Protein AF-A0A661ELQ7-F1 (afdb_monomer)

Radius of gyration: 36.83 Å; Cα contacts (8 Å, |Δi|>4): 40; chains: 1; bounding box: 66×46×106 Å

Solvent-accessible surface area (backbone atoms only — not comparable to full-atom values): 8332 Å² total; per-residue (Å²): 115,74,64,62,57,52,50,55,51,53,54,52,52,32,57,76,68,72,46,85,82,85,69,78,87,80,86,67,89,61,70,80,58,43,47,63,55,46,52,52,35,35,75,70,68,58,39,53,70,77,61,41,60,77,69,40,79,79,67,92,81,42,62,75,60,41,20,70,76,66,72,46,82,72,81,74,68,79,84,80,43,69,68,57,54,53,50,52,52,50,54,53,50,52,54,54,52,51,52,52,49,53,52,52,56,48,53,52,49,51,54,53,50,51,50,53,50,50,55,51,53,52,53,49,52,54,52,51,54,53,51,54,58,59,68,74,72,116

Secondary structure (DSSP, 8-state):
-HHHHHHHHHHHHHHHTT----------S-STTHHHHHHHHHHTTSS-HHHHHHHSPPPTT-HHHHHHHHS------TTT-HHHHHHHHHHHHHHHHHHHHHHHHHHHHHHHHHHHHHHHHHHHHHHHHHHHHHHTT-

Sequence (138 aa):
MAFKSAYDRLCNLSLLHSKPIAWKVSIGYDKDQIKPVVEQAVIAGRLTRKQAVKSIPAPKDAGPIAGLLTGKVVNINSKSNKKIKTHLLGIKKQLSDIDKKQRSEELARQEEEIKKQNEFDEKKREAEILLMRKDLSK

Mean predicted aligned error: 17.52 Å

Structure (mmCIF, N/CA/C/O backbone):
data_AF-A0A661ELQ7-F1
#
_entry.id   AF-A0A661ELQ7-F1
#
loop_
_atom_site.group_PDB
_atom_site.id
_atom_site.type_symbol
_atom_site.label_atom_id
_atom_site.label_alt_id
_atom_site.label_comp_id
_atom_site.label_asym_id
_atom_site.label_entity_id
_atom_site.label_seq_id
_atom_site.pdbx_PDB_ins_code
_atom_site.Cartn_x
_atom_site.Cartn_y
_atom_site.Cartn_z
_atom_site.occupancy
_atom_site.B_iso_or_equiv
_atom_site.auth_seq_id
_atom_site.auth_comp_id
_atom_site.auth_asym_id
_atom_site.auth_atom_id
_atom_site.pdbx_PDB_model_num
ATOM 1 N N . MET A 1 1 ? 28.174 -0.912 -34.744 1.00 58.19 1 MET A N 1
ATOM 2 C CA . MET A 1 1 ? 28.156 -0.481 -33.325 1.00 58.19 1 MET A CA 1
ATOM 3 C C . MET A 1 1 ? 28.820 -1.542 -32.455 1.00 58.19 1 MET A C 1
ATOM 5 O O . MET A 1 1 ? 28.181 -2.540 -32.154 1.00 58.19 1 MET A O 1
ATOM 9 N N . ALA A 1 2 ? 30.082 -1.342 -32.063 1.00 81.94 2 ALA A N 1
ATOM 10 C CA . ALA A 1 2 ? 30.867 -2.347 -31.331 1.00 81.94 2 ALA A CA 1
ATOM 11 C C . ALA A 1 2 ? 30.318 -2.675 -29.925 1.00 81.94 2 ALA A C 1
ATOM 13 O O . ALA A 1 2 ? 30.421 -3.809 -29.464 1.00 81.94 2 ALA A O 1
ATOM 14 N N . PHE A 1 3 ? 29.691 -1.699 -29.261 1.00 81.50 3 PHE A N 1
ATOM 15 C CA . PHE A 1 3 ? 29.200 -1.862 -27.890 1.00 81.50 3 PHE A CA 1
ATOM 16 C C . PHE A 1 3 ? 27.978 -2.788 -27.793 1.00 81.50 3 PHE A C 1
ATOM 18 O O . PHE A 1 3 ? 27.971 -3.719 -26.992 1.00 81.50 3 PHE A O 1
ATOM 25 N N . LYS A 1 4 ? 26.970 -2.585 -28.656 1.00 84.38 4 LYS A N 1
ATOM 26 C CA . LYS A 1 4 ? 25.760 -3.423 -28.685 1.00 84.38 4 LYS A CA 1
ATOM 27 C C . LYS A 1 4 ? 26.103 -4.890 -28.966 1.00 84.38 4 LYS A C 1
ATOM 29 O O . LYS A 1 4 ? 25.668 -5.769 -28.236 1.00 84.38 4 LYS A O 1
ATOM 34 N N . SER A 1 5 ? 26.955 -5.143 -29.961 1.00 85.56 5 SER A N 1
ATOM 35 C CA . SER A 1 5 ? 27.379 -6.506 -30.301 1.00 85.56 5 SER A CA 1
ATOM 36 C C . SER A 1 5 ? 28.171 -7.188 -29.183 1.00 85.56 5 SER A C 1
ATOM 38 O O . SER A 1 5 ? 28.028 -8.391 -28.976 1.00 85.56 5 SER A O 1
ATOM 40 N N . ALA A 1 6 ? 29.004 -6.439 -28.451 1.00 86.75 6 ALA A N 1
ATOM 41 C CA . ALA A 1 6 ? 29.733 -6.975 -27.304 1.00 86.75 6 ALA A CA 1
ATOM 42 C C . ALA A 1 6 ? 28.780 -7.345 -26.157 1.00 86.75 6 ALA A C 1
ATOM 44 O O . ALA A 1 6 ? 28.920 -8.412 -25.561 1.00 86.75 6 ALA A O 1
ATOM 45 N N . TYR A 1 7 ? 27.782 -6.499 -25.892 1.00 86.06 7 TYR A N 1
ATOM 46 C CA . TYR A 1 7 ? 26.749 -6.760 -24.893 1.00 86.06 7 TYR A CA 1
ATOM 47 C C . TYR A 1 7 ? 25.926 -8.009 -25.229 1.00 86.06 7 TYR A C 1
ATOM 49 O O . TYR A 1 7 ? 25.802 -8.904 -24.394 1.00 86.06 7 TYR A O 1
ATOM 57 N N . ASP A 1 8 ? 25.454 -8.119 -26.472 1.00 87.19 8 ASP A N 1
ATOM 58 C CA . ASP A 1 8 ? 24.671 -9.271 -26.927 1.00 87.19 8 ASP A CA 1
ATOM 59 C C . ASP A 1 8 ? 25.474 -10.578 -26.784 1.00 87.19 8 ASP A C 1
ATOM 61 O O . ASP A 1 8 ? 24.958 -11.588 -26.299 1.00 87.19 8 ASP A O 1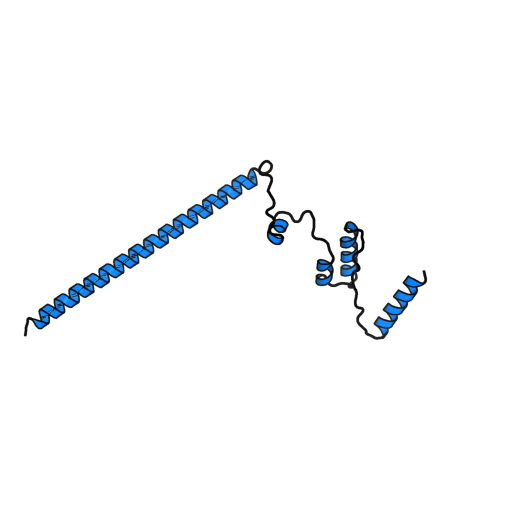
ATOM 65 N N . ARG A 1 9 ? 26.778 -10.552 -27.104 1.00 87.00 9 ARG A N 1
ATOM 66 C CA . ARG A 1 9 ? 27.681 -11.694 -26.888 1.00 87.00 9 ARG A CA 1
ATOM 67 C C . ARG A 1 9 ? 27.770 -12.085 -25.406 1.00 87.00 9 ARG A C 1
ATOM 69 O O . ARG A 1 9 ? 27.708 -13.273 -25.100 1.00 87.00 9 ARG A O 1
ATOM 76 N N . LEU A 1 10 ? 27.898 -11.126 -24.489 1.00 86.00 10 LEU A N 1
ATOM 77 C CA . LEU A 1 10 ? 27.981 -11.399 -23.046 1.00 86.00 10 LEU A CA 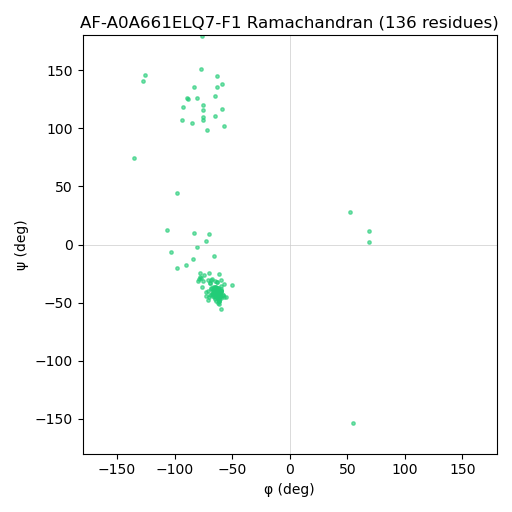1
ATOM 78 C C . LEU A 1 10 ? 26.677 -11.975 -22.475 1.00 86.00 10 LEU A C 1
ATOM 80 O O . LEU A 1 10 ? 26.716 -12.888 -21.644 1.00 86.00 10 LEU A O 1
ATOM 84 N N . CYS A 1 11 ? 25.526 -11.479 -22.934 1.00 82.75 11 CYS A N 1
ATOM 85 C CA . CYS A 1 11 ? 24.225 -12.036 -22.572 1.00 82.75 11 CYS A CA 1
ATOM 86 C C . CYS A 1 11 ? 24.098 -13.490 -23.040 1.00 82.75 11 CYS A C 1
ATOM 88 O O . CYS A 1 11 ? 23.730 -14.354 -22.246 1.00 82.75 11 CYS A O 1
ATOM 90 N N . ASN A 1 12 ? 24.485 -13.775 -24.285 1.00 85.31 12 ASN A N 1
ATOM 91 C CA . ASN A 1 12 ? 24.449 -15.130 -24.837 1.00 85.31 12 ASN A CA 1
ATOM 92 C C . ASN A 1 12 ? 25.381 -16.091 -24.085 1.00 85.31 12 ASN A C 1
ATOM 94 O O . ASN A 1 12 ? 24.979 -17.208 -23.768 1.00 85.31 12 ASN A O 1
ATOM 98 N N . LEU A 1 13 ? 26.593 -15.655 -23.726 1.00 87.19 13 LEU A N 1
ATOM 99 C CA . LEU A 1 13 ? 27.507 -16.461 -22.908 1.00 87.19 13 LEU A CA 1
ATOM 100 C C . LEU A 1 13 ? 26.924 -16.760 -21.521 1.00 87.19 13 LEU A C 1
ATOM 102 O O . LEU A 1 13 ? 27.052 -17.873 -21.019 1.00 87.19 13 LEU A O 1
ATOM 106 N N . SER A 1 14 ? 26.244 -15.793 -20.906 1.00 83.50 14 SER A N 1
ATOM 107 C CA . SER A 1 14 ? 25.620 -15.983 -19.591 1.00 83.50 14 SER A CA 1
ATOM 108 C C . SER A 1 14 ? 24.476 -17.003 -19.633 1.00 83.50 14 SER A C 1
ATOM 110 O O . SER A 1 14 ? 24.369 -17.823 -18.721 1.00 83.50 14 SER A O 1
ATOM 112 N N . LEU A 1 15 ? 23.685 -17.007 -20.716 1.00 82.06 15 LEU A N 1
ATOM 113 C CA . LEU A 1 15 ? 22.659 -18.026 -20.969 1.00 82.06 15 LEU A CA 1
ATOM 114 C C . LEU A 1 15 ? 23.272 -19.422 -21.126 1.00 82.06 15 LEU A C 1
ATOM 116 O O . LEU A 1 15 ? 22.801 -20.360 -20.488 1.00 82.06 15 LEU A O 1
ATOM 120 N N . LEU A 1 16 ? 24.351 -19.553 -21.907 1.00 84.88 16 LEU A N 1
ATOM 121 C CA . LEU A 1 16 ? 25.059 -20.829 -22.092 1.00 84.88 16 LEU A CA 1
ATOM 122 C C . LEU A 1 16 ? 25.599 -21.391 -20.771 1.00 84.88 16 LEU A C 1
ATOM 124 O O . LEU A 1 16 ? 25.535 -22.591 -20.529 1.00 84.88 16 LEU A O 1
ATOM 128 N N . HIS A 1 17 ? 26.088 -20.523 -19.886 1.00 86.62 17 HIS A N 1
ATOM 129 C CA . HIS A 1 17 ? 26.588 -20.914 -18.568 1.00 86.62 17 HIS A CA 1
ATOM 130 C C . HIS A 1 17 ? 25.493 -21.066 -17.497 1.00 86.62 17 HIS A C 1
ATOM 132 O O . HIS A 1 17 ? 25.826 -21.193 -16.320 1.00 86.62 17 HIS A O 1
ATOM 138 N N . SER A 1 18 ? 24.205 -21.039 -17.871 1.00 81.88 18 SER A N 1
ATOM 139 C CA . SER A 1 18 ? 23.058 -21.116 -16.947 1.00 81.88 18 SER A CA 1
ATOM 140 C C . SER A 1 18 ? 23.113 -20.093 -15.802 1.00 81.88 18 SER A C 1
ATOM 142 O O . SER A 1 18 ? 22.578 -20.320 -14.716 1.00 81.88 18 SER A O 1
ATOM 144 N N . LYS A 1 19 ? 23.767 -18.945 -16.023 1.00 80.75 19 LYS A N 1
ATOM 145 C CA . LYS A 1 19 ? 23.844 -17.865 -15.037 1.00 80.75 19 LYS A CA 1
ATOM 146 C C . LYS A 1 19 ? 22.656 -16.922 -15.235 1.00 80.75 19 LYS A C 1
ATOM 148 O O . LYS A 1 19 ? 22.474 -16.407 -16.341 1.00 80.75 19 LYS A O 1
ATOM 153 N N . PRO A 1 20 ? 21.857 -16.647 -14.190 1.00 74.94 20 PRO A N 1
ATOM 154 C CA . PRO A 1 20 ? 20.734 -15.729 -14.311 1.00 74.94 20 PRO A CA 1
ATOM 155 C C . PRO A 1 20 ? 21.238 -14.310 -14.603 1.00 74.94 20 PRO A C 1
ATOM 157 O O . PRO A 1 20 ? 22.089 -13.775 -13.890 1.00 74.94 20 PRO A O 1
ATOM 160 N N . ILE A 1 21 ? 20.702 -13.691 -15.656 1.00 81.56 21 ILE A N 1
ATOM 161 C CA . ILE A 1 21 ? 21.044 -12.316 -16.030 1.00 81.56 21 ILE A CA 1
ATOM 162 C C . ILE A 1 21 ? 20.339 -11.359 -15.063 1.00 81.56 21 ILE A C 1
ATOM 164 O O . ILE A 1 21 ? 19.111 -11.284 -15.024 1.00 81.56 21 ILE A O 1
ATOM 168 N N . ALA A 1 22 ? 21.123 -10.615 -14.283 1.00 82.12 22 ALA A N 1
ATOM 169 C CA . ALA A 1 22 ? 20.608 -9.608 -13.364 1.00 82.12 22 ALA A CA 1
ATOM 170 C C . ALA A 1 22 ? 20.384 -8.275 -14.092 1.00 82.12 22 ALA A C 1
ATOM 172 O O . ALA A 1 22 ? 21.325 -7.531 -14.372 1.00 82.12 22 ALA A O 1
ATOM 173 N N . TRP A 1 23 ? 19.125 -7.954 -14.372 1.00 84.88 23 TRP A N 1
ATOM 174 C CA . TRP A 1 23 ? 18.744 -6.687 -14.989 1.00 84.88 23 TRP A CA 1
ATOM 175 C C . TRP A 1 23 ? 18.634 -5.573 -13.944 1.00 84.88 23 TRP A C 1
ATOM 177 O O . TRP A 1 23 ? 18.050 -5.753 -12.873 1.00 84.88 23 TRP A O 1
ATOM 187 N N . LYS A 1 24 ? 19.181 -4.398 -14.264 1.00 84.56 24 LYS A N 1
ATOM 188 C CA . LYS A 1 24 ? 19.073 -3.180 -13.452 1.00 84.56 24 LYS A CA 1
ATOM 189 C C . LYS A 1 24 ? 18.561 -2.036 -14.317 1.00 84.56 24 LYS A C 1
ATOM 191 O O . LYS A 1 24 ? 18.959 -1.908 -15.471 1.00 84.56 24 LYS A O 1
ATOM 196 N N . VAL A 1 25 ? 17.695 -1.206 -13.744 1.00 85.50 25 VAL A N 1
ATOM 197 C CA . VAL A 1 25 ? 17.192 0.009 -14.395 1.00 85.50 25 VAL A CA 1
ATOM 198 C C . VAL A 1 25 ? 18.137 1.161 -14.086 1.00 85.50 25 VAL A C 1
ATOM 200 O O . VAL A 1 25 ? 18.381 1.458 -12.918 1.00 85.50 25 VAL A O 1
ATOM 203 N N . SER A 1 26 ? 18.635 1.833 -15.120 1.00 83.62 26 SER A N 1
ATOM 204 C CA . SER A 1 26 ? 19.278 3.141 -14.994 1.00 83.62 26 SER A CA 1
ATOM 205 C C . SER A 1 26 ? 18.232 4.230 -15.209 1.00 83.62 26 SER A C 1
ATOM 207 O O . SER A 1 26 ? 17.635 4.313 -16.283 1.00 83.62 26 SER A O 1
ATOM 209 N N . ILE A 1 27 ? 18.003 5.058 -14.194 1.00 80.94 27 ILE A N 1
ATOM 210 C CA . ILE A 1 27 ? 17.082 6.193 -14.290 1.00 80.94 27 ILE A CA 1
ATOM 211 C C . ILE A 1 27 ? 17.779 7.288 -15.103 1.00 80.94 27 ILE A C 1
ATOM 213 O O . ILE A 1 27 ? 18.772 7.859 -14.657 1.00 80.94 27 ILE A O 1
ATOM 217 N N . GLY A 1 28 ? 17.293 7.517 -16.323 1.00 80.12 28 GLY A N 1
ATOM 218 C CA . GLY A 1 28 ? 17.750 8.603 -17.187 1.00 80.12 28 GLY A CA 1
ATOM 219 C C . GLY A 1 28 ? 17.195 9.965 -16.759 1.00 80.12 28 GLY A C 1
ATOM 220 O O . GLY A 1 28 ? 16.436 10.075 -15.798 1.00 80.12 28 GLY A O 1
ATOM 221 N N . TYR A 1 29 ? 17.575 11.011 -17.494 1.00 78.69 29 TYR A N 1
ATOM 222 C CA . TYR A 1 29 ? 17.126 12.382 -17.226 1.00 78.69 29 TYR A CA 1
ATOM 223 C C . TYR A 1 29 ? 15.645 12.606 -17.573 1.00 78.69 29 TYR A C 1
ATOM 225 O O . TYR A 1 29 ? 14.923 13.276 -16.833 1.00 78.69 29 TYR A O 1
ATOM 233 N N . ASP A 1 30 ? 15.187 12.026 -18.683 1.00 84.81 30 ASP A N 1
ATOM 234 C CA . ASP A 1 30 ? 13.813 12.168 -19.160 1.00 84.81 30 ASP A CA 1
ATOM 235 C C . ASP A 1 30 ? 12.856 11.316 -18.320 1.00 84.81 30 ASP A C 1
ATOM 237 O O . ASP A 1 30 ? 12.838 10.091 -18.435 1.00 84.81 30 ASP A O 1
ATOM 241 N N . LYS A 1 31 ? 12.061 11.977 -17.471 1.00 80.00 31 LYS A N 1
ATOM 242 C CA . LYS A 1 31 ? 11.123 11.327 -16.546 1.00 80.00 31 LYS A CA 1
ATOM 243 C C . LYS A 1 31 ? 9.881 10.771 -17.230 1.00 80.00 31 LYS A C 1
ATOM 245 O O . LYS A 1 31 ? 9.302 9.812 -16.717 1.00 80.00 31 LYS A O 1
ATOM 250 N N . ASP A 1 32 ? 9.489 11.343 -18.362 1.00 82.19 32 ASP A N 1
ATOM 251 C CA . ASP A 1 32 ? 8.267 10.960 -19.064 1.00 82.19 32 ASP A CA 1
ATOM 252 C C . ASP A 1 32 ? 8.479 9.641 -19.822 1.00 82.19 32 ASP A C 1
ATOM 254 O O . ASP A 1 32 ? 7.568 8.817 -19.918 1.00 82.19 32 ASP A O 1
ATOM 258 N N . GLN A 1 33 ? 9.718 9.369 -20.243 1.00 84.81 33 GLN A N 1
ATOM 259 C CA . GLN A 1 33 ? 10.103 8.123 -20.914 1.0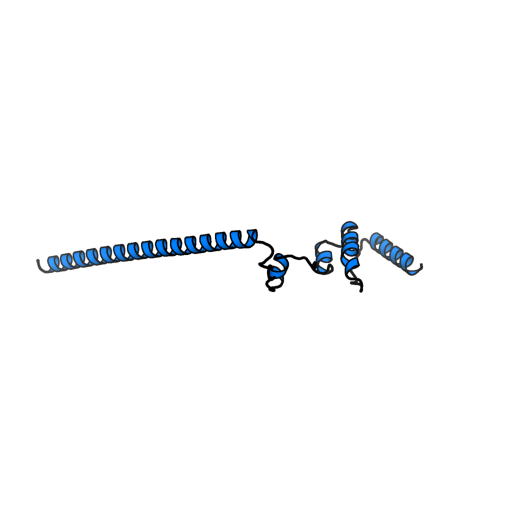0 84.81 33 GLN A CA 1
ATOM 260 C C . GLN A 1 33 ? 10.430 6.963 -19.964 1.00 84.81 33 GLN A C 1
ATOM 262 O O . GLN A 1 33 ? 10.490 5.812 -20.398 1.00 84.81 33 GLN A O 1
ATOM 267 N N . ILE A 1 34 ? 10.593 7.207 -18.657 1.00 87.31 34 ILE A N 1
ATOM 268 C CA . ILE A 1 34 ? 10.922 6.134 -17.698 1.00 87.31 34 ILE A CA 1
ATOM 269 C C . ILE A 1 34 ? 9.814 5.082 -17.665 1.00 87.31 34 ILE A C 1
ATOM 271 O O . ILE A 1 34 ? 10.086 3.886 -17.749 1.00 87.31 34 ILE A O 1
ATOM 275 N N . LYS A 1 35 ? 8.559 5.521 -17.539 1.00 87.12 35 LYS A N 1
ATOM 276 C CA . LYS A 1 35 ? 7.409 4.622 -17.411 1.00 87.12 35 LYS A CA 1
ATOM 277 C C . LYS A 1 35 ? 7.254 3.676 -18.615 1.00 87.12 35 LYS A C 1
ATOM 279 O O . LYS A 1 35 ? 7.266 2.468 -18.373 1.00 87.12 35 LYS A O 1
ATOM 284 N N . PRO A 1 36 ? 7.166 4.153 -19.874 1.00 88.94 36 PRO A N 1
ATOM 285 C CA . PRO A 1 36 ? 6.987 3.258 -21.018 1.00 88.94 36 PRO A CA 1
ATOM 286 C C . PRO A 1 36 ? 8.162 2.285 -21.198 1.00 88.94 36 PRO A C 1
ATOM 288 O O . PRO A 1 36 ? 7.947 1.112 -21.497 1.00 88.94 36 PRO A O 1
ATOM 291 N N . VAL A 1 37 ? 9.401 2.724 -20.952 1.00 89.69 37 VAL A N 1
ATOM 292 C CA . VAL A 1 37 ? 10.592 1.866 -21.087 1.00 89.69 37 VAL A CA 1
ATOM 293 C C . VAL A 1 37 ? 10.631 0.776 -20.012 1.00 89.69 37 VAL A C 1
ATOM 295 O O . VAL A 1 37 ? 10.915 -0.388 -20.305 1.00 89.69 37 VAL A O 1
ATOM 298 N N . VAL A 1 38 ? 10.323 1.125 -18.761 1.00 89.38 38 VAL A N 1
ATOM 299 C CA . VAL A 1 38 ? 10.282 0.155 -17.658 1.00 89.38 38 VAL A CA 1
ATOM 300 C C . VAL A 1 38 ? 9.141 -0.848 -17.856 1.00 89.38 38 VAL A C 1
ATOM 302 O O . VAL A 1 38 ? 9.336 -2.038 -17.614 1.00 89.38 38 VAL A O 1
ATOM 305 N N . GLU A 1 39 ? 7.979 -0.411 -18.346 1.00 89.62 39 GLU A N 1
ATOM 306 C CA . GLU A 1 39 ? 6.857 -1.301 -18.674 1.00 89.62 39 GLU A CA 1
ATOM 307 C C . GLU A 1 39 ? 7.222 -2.299 -19.783 1.00 89.62 39 GLU A C 1
ATOM 309 O O . GLU A 1 39 ? 6.988 -3.499 -19.624 1.00 89.62 39 GLU A O 1
ATOM 314 N N . GLN A 1 40 ? 7.889 -1.853 -20.853 1.00 90.31 40 GLN A N 1
ATOM 315 C CA . GLN A 1 40 ? 8.396 -2.746 -21.904 1.00 90.31 40 GLN A CA 1
ATOM 316 C C . GLN A 1 40 ? 9.385 -3.786 -21.360 1.00 90.31 40 GLN A C 1
ATOM 318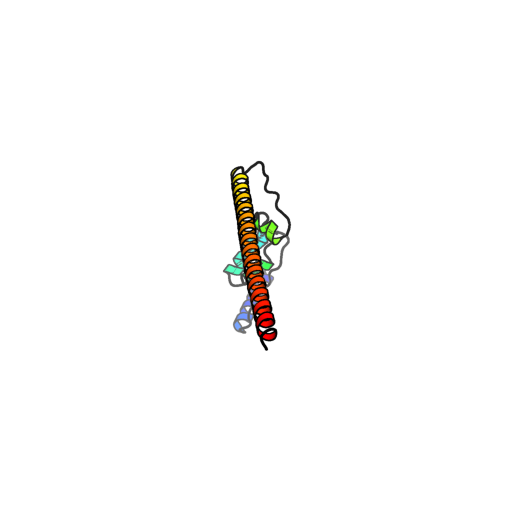 O O . GLN A 1 40 ? 9.337 -4.955 -21.744 1.00 90.31 40 GLN A O 1
ATOM 323 N N . ALA A 1 41 ? 10.262 -3.396 -20.433 1.00 88.56 41 ALA A N 1
ATOM 324 C CA . ALA A 1 41 ? 11.215 -4.311 -19.811 1.00 88.56 41 ALA A CA 1
ATOM 325 C C . ALA A 1 41 ? 10.544 -5.367 -18.909 1.00 88.56 41 ALA A C 1
ATOM 327 O O . ALA A 1 41 ? 11.050 -6.487 -18.804 1.00 88.56 41 ALA A O 1
ATOM 328 N N . VAL A 1 42 ? 9.401 -5.046 -18.291 1.00 90.38 42 VAL A N 1
ATOM 329 C CA . VAL A 1 42 ? 8.581 -6.026 -17.556 1.00 90.38 42 VAL A CA 1
ATOM 330 C C . VAL A 1 42 ? 7.917 -7.008 -18.517 1.00 90.38 42 VAL A C 1
ATOM 332 O O . VAL A 1 42 ? 7.979 -8.212 -18.283 1.00 90.38 42 VAL A O 1
ATOM 335 N N . ILE A 1 43 ? 7.332 -6.515 -19.614 1.00 90.25 43 ILE A N 1
ATOM 336 C CA . ILE A 1 43 ? 6.702 -7.362 -20.644 1.00 90.25 43 ILE A CA 1
ATOM 337 C C . ILE A 1 43 ? 7.728 -8.328 -21.249 1.00 90.25 43 ILE A C 1
ATOM 339 O O . ILE A 1 43 ? 7.440 -9.505 -21.432 1.00 90.25 43 ILE A O 1
ATOM 343 N N . ALA A 1 44 ? 8.953 -7.856 -21.485 1.00 88.06 44 ALA A N 1
ATOM 344 C CA . ALA A 1 44 ? 10.056 -8.667 -21.991 1.00 88.06 44 ALA A CA 1
ATOM 345 C C . ALA A 1 44 ? 10.652 -9.647 -20.957 1.00 88.06 44 ALA A C 1
ATOM 347 O O . ALA A 1 44 ? 11.665 -10.284 -21.244 1.00 88.06 44 ALA A O 1
ATOM 348 N N . GLY A 1 45 ? 10.100 -9.733 -19.740 1.00 86.25 45 GLY A N 1
ATOM 349 C CA . GLY A 1 45 ? 10.580 -10.627 -18.681 1.00 86.25 45 GLY A CA 1
ATOM 350 C C . GLY A 1 45 ? 11.949 -10.256 -18.103 1.00 86.25 45 GLY A C 1
ATOM 351 O O . GLY A 1 45 ? 12.541 -11.038 -17.364 1.00 86.25 45 GLY A O 1
ATOM 352 N N . ARG A 1 46 ? 12.470 -9.065 -18.422 1.00 88.00 46 ARG A N 1
ATOM 353 C CA . ARG A 1 46 ? 13.769 -8.585 -17.927 1.00 88.00 46 ARG A CA 1
ATOM 354 C C . ARG A 1 46 ? 13.656 -8.057 -16.501 1.00 88.00 46 ARG A C 1
ATOM 356 O O . ARG A 1 46 ? 14.594 -8.163 -15.725 1.00 88.00 46 ARG A O 1
ATOM 363 N N . LEU A 1 47 ? 12.502 -7.506 -16.131 1.00 89.94 47 LEU A N 1
ATOM 364 C CA . LEU A 1 47 ? 12.244 -6.982 -14.790 1.00 89.94 47 LEU A CA 1
ATOM 365 C C . LEU A 1 47 ? 10.992 -7.591 -14.184 1.00 89.94 47 LEU A C 1
ATOM 367 O O . LEU A 1 47 ? 9.983 -7.800 -14.854 1.00 89.94 47 LEU A O 1
ATOM 371 N N . THR A 1 48 ? 11.020 -7.781 -12.868 1.00 87.19 48 THR A N 1
ATOM 372 C CA . THR A 1 48 ? 9.800 -8.087 -12.121 1.00 87.19 48 THR A CA 1
ATOM 373 C C . THR A 1 48 ? 8.969 -6.823 -11.912 1.00 87.19 48 THR A C 1
ATOM 375 O O . THR A 1 48 ? 9.501 -5.720 -11.749 1.00 87.19 48 THR A O 1
ATOM 378 N N . ARG A 1 49 ? 7.644 -6.975 -11.803 1.00 84.81 49 ARG A N 1
ATOM 379 C CA . ARG A 1 49 ? 6.742 -5.849 -11.509 1.00 84.81 49 ARG A CA 1
ATOM 380 C C . ARG A 1 49 ? 7.105 -5.135 -10.198 1.00 84.81 49 ARG A C 1
ATOM 382 O O . ARG A 1 49 ? 7.014 -3.916 -10.120 1.00 84.81 49 ARG A O 1
ATOM 389 N N . LYS A 1 50 ? 7.591 -5.876 -9.193 1.00 85.44 50 LYS A N 1
ATOM 390 C CA . LYS A 1 50 ? 8.066 -5.313 -7.915 1.00 85.44 50 LYS A CA 1
ATOM 391 C C . LYS A 1 50 ? 9.296 -4.412 -8.084 1.00 85.44 50 LYS A C 1
ATOM 393 O O . LYS A 1 50 ? 9.401 -3.404 -7.393 1.00 85.44 50 LYS A O 1
ATOM 398 N N . GLN A 1 51 ? 10.222 -4.765 -8.977 1.00 85.19 51 GLN A N 1
ATOM 399 C CA . GLN A 1 51 ? 11.392 -3.933 -9.282 1.00 85.19 51 GLN A CA 1
ATOM 400 C C . GLN A 1 51 ? 10.997 -2.698 -10.096 1.00 85.19 51 GLN A C 1
ATOM 402 O O . GLN A 1 51 ? 11.454 -1.604 -9.787 1.00 85.19 51 GLN A O 1
ATOM 407 N N . ALA A 1 52 ? 10.096 -2.858 -11.068 1.00 86.06 52 ALA A N 1
ATOM 408 C CA . ALA A 1 52 ? 9.615 -1.770 -11.915 1.00 86.06 52 ALA A CA 1
ATOM 409 C C . ALA A 1 52 ? 8.943 -0.634 -11.126 1.00 86.06 52 ALA A C 1
ATOM 411 O O . ALA A 1 52 ? 9.250 0.534 -11.350 1.00 86.06 52 ALA A O 1
ATOM 412 N N . VAL A 1 53 ? 8.081 -0.963 -10.157 1.00 83.94 53 VAL A N 1
ATOM 413 C CA . VAL A 1 53 ? 7.359 0.037 -9.344 1.00 83.94 53 VAL A CA 1
ATOM 414 C C . VAL A 1 53 ? 8.306 0.965 -8.578 1.00 83.94 53 VAL A C 1
ATOM 416 O O . VAL A 1 53 ? 7.981 2.129 -8.384 1.00 83.94 53 VAL A O 1
ATOM 419 N N . LYS A 1 54 ? 9.497 0.492 -8.186 1.00 83.75 54 LYS A N 1
ATOM 420 C CA . LYS A 1 54 ? 10.493 1.329 -7.496 1.00 83.75 54 LYS A CA 1
ATOM 421 C C . LYS A 1 54 ? 11.129 2.381 -8.408 1.00 83.75 54 LYS A C 1
ATOM 423 O O . LYS A 1 54 ? 11.645 3.374 -7.909 1.00 83.75 54 LYS A O 1
ATOM 428 N N . SER A 1 55 ? 11.138 2.140 -9.717 1.00 82.75 55 SER A N 1
ATOM 429 C CA . SER A 1 55 ? 11.792 3.004 -10.704 1.00 82.75 55 SER A CA 1
ATOM 430 C C . SER A 1 55 ? 10.828 3.966 -11.394 1.00 82.75 55 SER A C 1
ATOM 432 O O . SER A 1 55 ? 11.278 4.961 -11.953 1.00 82.75 55 SER A O 1
ATOM 434 N N . ILE A 1 56 ? 9.522 3.686 -11.374 1.00 83.06 56 ILE A N 1
ATOM 435 C CA . ILE A 1 56 ? 8.510 4.532 -12.016 1.00 83.06 56 ILE A CA 1
ATOM 436 C C . ILE A 1 56 ? 8.185 5.717 -11.090 1.00 83.06 56 ILE A C 1
ATOM 438 O O . ILE A 1 56 ? 7.827 5.499 -9.930 1.00 83.06 56 ILE A O 1
ATOM 442 N N . PRO A 1 57 ? 8.282 6.972 -11.570 1.00 76.31 57 PRO A N 1
ATOM 443 C CA . PRO A 1 57 ? 7.902 8.133 -10.774 1.00 76.31 57 PRO A CA 1
ATOM 444 C C . PRO A 1 57 ? 6.407 8.097 -10.430 1.00 76.31 57 PRO A C 1
ATOM 446 O O . PRO A 1 57 ? 5.578 7.658 -11.230 1.00 76.31 57 PRO A O 1
ATOM 449 N N . ALA A 1 58 ? 6.058 8.578 -9.234 1.00 71.75 58 ALA A N 1
ATOM 450 C CA . ALA A 1 58 ? 4.667 8.633 -8.799 1.00 71.75 58 ALA A CA 1
ATOM 451 C C . ALA A 1 58 ? 3.819 9.481 -9.773 1.00 71.75 58 ALA A C 1
ATOM 453 O O . ALA A 1 58 ? 4.279 10.538 -10.221 1.00 71.75 58 ALA A O 1
ATOM 454 N N . PRO A 1 59 ? 2.589 9.048 -10.109 1.00 70.19 59 PRO A N 1
ATOM 455 C CA . PRO A 1 59 ? 1.725 9.805 -11.003 1.00 70.19 59 PRO A CA 1
ATOM 456 C C . PRO A 1 59 ? 1.363 11.163 -10.390 1.00 70.19 59 PRO A C 1
ATOM 458 O O . PRO A 1 59 ? 1.011 11.245 -9.213 1.00 70.19 59 PRO A O 1
ATOM 461 N N . LYS A 1 60 ? 1.427 12.227 -11.203 1.00 64.44 60 LYS A N 1
ATOM 462 C CA . LYS A 1 60 ? 1.040 13.592 -10.798 1.00 64.44 60 LYS A CA 1
ATOM 463 C C . LYS A 1 60 ? -0.454 13.679 -10.441 1.00 64.44 60 LYS A C 1
ATOM 465 O O . LYS A 1 60 ? -0.808 14.383 -9.503 1.00 64.44 60 LYS A O 1
ATOM 470 N N . ASP A 1 61 ? -1.289 12.874 -11.102 1.00 60.72 61 ASP A N 1
ATOM 471 C CA . ASP A 1 61 ? -2.741 12.782 -10.886 1.00 60.72 61 ASP A CA 1
ATOM 472 C C . ASP A 1 61 ? -3.135 11.601 -9.987 1.00 60.72 61 ASP A C 1
ATOM 474 O O . ASP A 1 61 ? -4.081 10.865 -10.261 1.00 60.72 61 ASP A O 1
ATOM 478 N N . ALA A 1 62 ? -2.425 11.382 -8.881 1.00 58.09 62 ALA A N 1
ATOM 479 C CA . ALA A 1 62 ? -2.778 10.322 -7.930 1.00 58.09 62 ALA A CA 1
ATOM 480 C C . ALA A 1 62 ? -4.087 10.600 -7.137 1.00 58.09 62 ALA A C 1
ATOM 482 O O . ALA A 1 62 ? -4.423 9.863 -6.206 1.00 58.09 62 ALA A O 1
ATOM 483 N N . GLY A 1 63 ? -4.848 11.642 -7.498 1.00 62.03 63 GLY A N 1
ATOM 484 C CA . GLY A 1 63 ? -6.166 11.945 -6.942 1.00 62.03 63 GLY A CA 1
ATOM 485 C C . GLY A 1 63 ? -6.183 12.065 -5.406 1.00 62.03 63 GLY A C 1
ATOM 486 O O . GLY A 1 63 ? -5.160 12.362 -4.788 1.00 62.03 63 GLY A O 1
ATOM 487 N N . PRO A 1 64 ? -7.332 11.806 -4.753 1.00 58.66 64 PRO A N 1
ATOM 488 C CA . PRO A 1 64 ? -7.448 11.823 -3.289 1.00 58.66 64 PRO A CA 1
ATOM 489 C C . PRO A 1 64 ? -6.544 10.791 -2.594 1.00 58.66 64 PRO A C 1
ATOM 491 O O . PRO A 1 64 ? -6.143 10.983 -1.447 1.00 58.66 64 PRO A O 1
ATOM 494 N N . ILE A 1 65 ? -6.201 9.707 -3.299 1.00 60.22 65 ILE A N 1
ATOM 495 C CA . ILE A 1 65 ? -5.351 8.616 -2.804 1.00 60.22 65 ILE A CA 1
ATOM 496 C C . ILE A 1 65 ? -3.905 9.098 -2.625 1.00 60.22 65 ILE A C 1
ATOM 498 O O . ILE A 1 65 ? -3.240 8.698 -1.671 1.00 60.22 65 ILE A O 1
ATOM 502 N N . ALA A 1 66 ? -3.440 10.028 -3.466 1.00 59.06 66 ALA A N 1
ATOM 503 C CA . ALA A 1 66 ? -2.153 10.699 -3.296 1.00 59.06 66 ALA A CA 1
ATOM 504 C C . ALA A 1 66 ? -2.038 11.355 -1.921 1.00 59.06 66 ALA A C 1
ATOM 506 O O . ALA A 1 66 ? -1.016 11.222 -1.255 1.00 59.06 66 ALA A O 1
ATOM 507 N N . GLY A 1 67 ? -3.090 12.059 -1.493 1.00 61.06 67 GLY A N 1
ATOM 508 C CA . GLY A 1 67 ? -3.096 12.783 -0.226 1.00 61.06 67 GLY A CA 1
ATOM 509 C C . GLY A 1 67 ? -3.095 11.859 0.987 1.00 61.06 67 GLY A C 1
ATOM 510 O O . GLY A 1 67 ? -2.439 12.158 1.980 1.00 61.06 67 GLY A O 1
ATOM 511 N N . LEU A 1 68 ? -3.745 10.698 0.870 1.00 61.50 68 LEU A N 1
ATOM 512 C CA . LEU A 1 68 ? -3.706 9.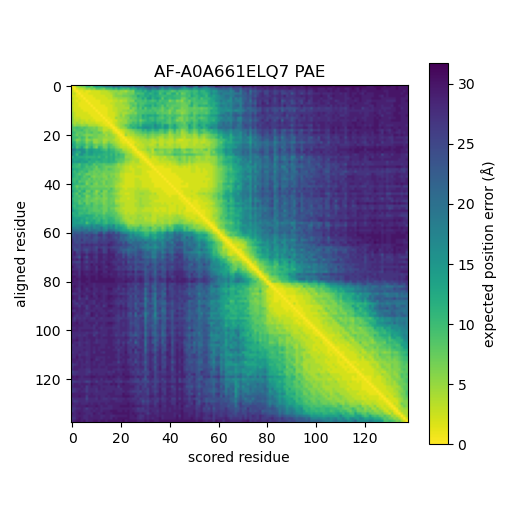634 1.877 1.00 61.50 68 LEU A CA 1
ATOM 513 C C . LEU A 1 68 ? -2.311 9.005 1.997 1.00 61.50 68 LEU A C 1
ATOM 515 O O . LEU A 1 68 ? -1.835 8.783 3.104 1.00 61.50 68 LEU A O 1
ATOM 519 N N . LEU A 1 69 ? -1.636 8.759 0.871 1.00 61.66 69 LEU A N 1
ATOM 520 C CA . LEU A 1 69 ? -0.304 8.144 0.852 1.00 61.66 69 LEU A CA 1
ATOM 521 C C . LEU A 1 69 ? 0.82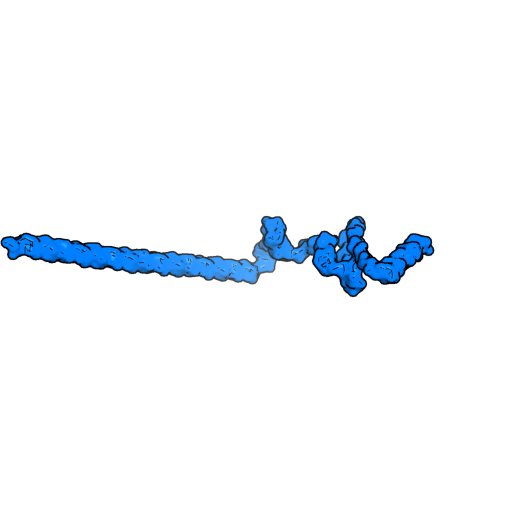5 9.119 1.218 1.00 61.66 69 LEU A C 1
ATOM 523 O O . LEU A 1 69 ? 1.866 8.696 1.710 1.00 61.66 69 LEU A O 1
ATOM 527 N N . THR A 1 70 ? 0.640 10.415 0.961 1.00 67.94 70 THR A N 1
ATOM 528 C CA . THR A 1 70 ? 1.662 11.455 1.187 1.00 67.94 70 THR A CA 1
ATOM 529 C C . THR A 1 70 ? 1.418 12.300 2.437 1.00 67.94 70 THR A C 1
ATOM 531 O O . THR A 1 70 ? 2.245 13.149 2.763 1.00 67.94 70 THR A O 1
ATOM 534 N N . GLY A 1 71 ? 0.280 12.122 3.118 1.00 61.53 71 GLY A N 1
ATOM 535 C CA . GLY A 1 71 ? -0.137 12.938 4.263 1.00 61.53 71 GLY A CA 1
ATOM 536 C C . GLY A 1 71 ? -0.515 14.385 3.912 1.00 61.53 71 GLY A C 1
ATOM 537 O O . GLY A 1 71 ? -0.846 15.168 4.799 1.00 61.53 71 GLY A O 1
ATOM 538 N N . LYS A 1 72 ? -0.477 14.771 2.629 1.00 57.06 72 LYS A N 1
ATOM 539 C CA . LYS A 1 72 ? -0.855 16.113 2.172 1.00 57.06 72 LYS A CA 1
ATOM 540 C C . LYS A 1 72 ? -2.319 16.122 1.754 1.00 57.06 72 LYS A C 1
ATOM 542 O O . LYS A 1 72 ? -2.677 15.600 0.702 1.00 57.06 72 LYS A O 1
ATOM 547 N N . VAL A 1 73 ? -3.167 16.742 2.571 1.00 59.66 73 VAL A N 1
ATOM 548 C CA . VAL A 1 73 ? -4.596 16.902 2.275 1.00 59.66 73 VAL A CA 1
ATOM 549 C C . VAL A 1 73 ? -4.766 17.662 0.957 1.00 59.66 73 VAL A C 1
ATOM 551 O O . VAL A 1 73 ? -4.369 18.820 0.836 1.00 59.66 73 VAL A O 1
ATOM 554 N N . VAL A 1 74 ? -5.362 17.009 -0.042 1.00 60.84 74 VAL A N 1
ATOM 555 C CA . VAL A 1 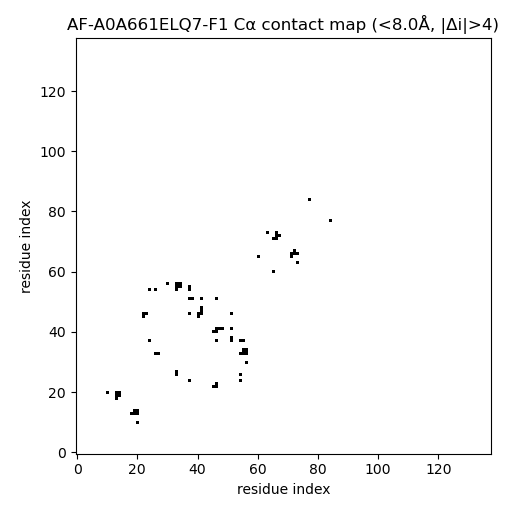74 ? -5.725 17.663 -1.303 1.00 60.84 74 VAL A CA 1
ATOM 556 C C . VAL A 1 74 ? -6.960 18.517 -1.044 1.00 60.84 74 VAL A C 1
ATOM 558 O O . VAL A 1 74 ? -8.008 18.003 -0.652 1.00 60.84 74 VAL A O 1
ATOM 561 N N . ASN A 1 75 ? -6.844 19.826 -1.263 1.00 58.03 75 ASN A N 1
ATOM 562 C CA . ASN A 1 75 ? -7.972 20.739 -1.132 1.00 58.03 75 ASN A CA 1
ATOM 563 C C . ASN A 1 75 ? -8.932 20.514 -2.309 1.00 58.03 75 ASN A C 1
ATOM 565 O O . ASN A 1 75 ? -8.692 20.974 -3.426 1.00 58.03 75 ASN A O 1
ATOM 569 N N . ILE A 1 76 ? -10.001 19.750 -2.077 1.00 60.00 76 ILE A N 1
ATOM 570 C CA . ILE A 1 76 ? -11.069 19.563 -3.060 1.00 60.00 76 ILE A CA 1
ATOM 571 C C . ILE A 1 76 ? -11.721 20.933 -3.252 1.00 60.00 76 ILE A C 1
ATOM 573 O O . ILE A 1 76 ? -12.371 21.439 -2.338 1.00 60.00 76 ILE A O 1
ATOM 577 N N . ASN A 1 77 ? -11.532 21.547 -4.425 1.00 61.22 77 ASN A N 1
ATOM 578 C CA . ASN A 1 77 ? -12.098 22.857 -4.740 1.00 61.22 77 ASN A CA 1
ATOM 579 C C . ASN A 1 77 ? -13.628 22.816 -4.573 1.00 61.22 77 ASN A C 1
ATOM 581 O O . ASN A 1 77 ? -14.364 22.292 -5.410 1.00 61.22 77 ASN A O 1
ATOM 585 N N . SER A 1 78 ? -14.103 23.365 -3.456 1.00 55.00 78 SER A N 1
ATOM 586 C CA . SER A 1 78 ? -15.482 23.254 -2.972 1.00 55.00 78 SER A CA 1
ATOM 587 C C . SER A 1 78 ? -16.515 23.943 -3.869 1.00 55.00 78 SER A C 1
ATOM 589 O O . SER A 1 78 ? -17.717 23.732 -3.690 1.00 55.00 78 SER A O 1
ATOM 591 N N . LYS A 1 79 ? -16.070 24.734 -4.857 1.00 57.84 79 LYS A N 1
ATOM 592 C CA . LYS A 1 79 ? -16.937 25.402 -5.835 1.00 57.84 79 LYS A CA 1
ATOM 593 C C . LYS A 1 79 ? -17.429 24.476 -6.952 1.00 57.84 79 LYS A C 1
ATOM 595 O O . LYS A 1 79 ? -18.522 24.709 -7.459 1.00 57.84 79 LYS A O 1
ATOM 600 N N . SER A 1 80 ? -16.678 23.440 -7.337 1.00 57.50 80 SER A N 1
ATOM 601 C CA . SER A 1 80 ? -16.987 22.679 -8.562 1.00 57.50 80 SER A CA 1
ATOM 602 C C . SER A 1 80 ? -17.929 21.493 -8.359 1.00 57.50 80 SER A C 1
ATOM 604 O O . SER A 1 80 ? -18.515 21.021 -9.329 1.00 57.50 80 SER A O 1
ATOM 606 N N . ASN A 1 81 ? -18.123 21.005 -7.126 1.00 63.12 81 ASN A N 1
ATOM 607 C CA . ASN A 1 81 ? -18.790 19.717 -6.932 1.00 63.12 81 ASN A CA 1
ATOM 608 C C . ASN A 1 81 ? -19.843 19.723 -5.813 1.00 63.12 81 ASN A C 1
ATOM 610 O O . ASN A 1 81 ? -19.661 19.159 -4.731 1.00 63.12 81 ASN A O 1
ATOM 614 N N . LYS A 1 82 ? -20.996 20.349 -6.102 1.00 69.88 82 LYS A N 1
ATOM 615 C CA . LYS A 1 82 ? -22.185 20.370 -5.222 1.00 69.88 82 LYS A CA 1
ATOM 616 C C . LYS A 1 82 ? -22.584 18.964 -4.741 1.00 69.88 82 LYS A C 1
ATOM 618 O O . LYS A 1 82 ? -22.972 18.823 -3.586 1.00 69.88 82 LYS A O 1
ATOM 623 N N . LYS A 1 83 ? -22.411 17.933 -5.583 1.00 74.62 83 LYS A N 1
ATOM 624 C CA . LYS A 1 83 ? -22.715 16.525 -5.263 1.00 74.62 83 LYS A CA 1
ATOM 625 C C . LYS A 1 83 ? -21.830 15.954 -4.149 1.00 74.62 83 LYS A C 1
ATOM 627 O O . LYS A 1 83 ? -22.316 15.236 -3.279 1.00 74.62 83 LYS A O 1
ATOM 632 N N . ILE A 1 84 ? -20.541 16.299 -4.138 1.00 74.62 84 ILE A N 1
ATOM 633 C CA . ILE A 1 84 ? -19.616 15.851 -3.085 1.00 74.62 84 ILE A CA 1
ATOM 634 C C . ILE A 1 84 ? -19.998 16.499 -1.753 1.00 74.62 84 ILE A C 1
ATOM 636 O O . ILE A 1 84 ? -20.070 15.822 -0.731 1.00 74.62 84 ILE A O 1
ATOM 640 N N . LYS A 1 85 ? -20.332 17.796 -1.763 1.00 76.31 85 LYS A N 1
ATOM 641 C CA . LYS A 1 85 ? -20.759 18.512 -0.554 1.00 76.31 85 LYS A CA 1
ATOM 642 C C . LYS A 1 85 ? -22.028 17.908 0.055 1.00 76.31 85 LYS A C 1
ATOM 644 O O . LYS A 1 85 ? -22.077 17.714 1.265 1.00 76.31 85 LYS A O 1
ATOM 649 N N . THR A 1 86 ? -23.035 17.584 -0.759 1.00 82.19 86 THR A N 1
ATOM 650 C CA . THR A 1 86 ? -24.273 16.954 -0.269 1.00 82.19 86 THR A CA 1
ATOM 651 C C . THR A 1 86 ? -24.017 15.566 0.307 1.00 82.19 86 THR A C 1
ATOM 653 O O . THR A 1 86 ? -24.547 15.245 1.367 1.00 82.19 86 THR A O 1
ATOM 656 N N . HIS A 1 87 ? -23.159 14.769 -0.333 1.00 80.69 87 HIS A N 1
ATOM 657 C CA . HIS A 1 87 ? -22.813 13.437 0.158 1.00 80.69 87 HIS A CA 1
ATOM 658 C C . HIS A 1 87 ? -22.044 13.493 1.487 1.00 80.69 87 HIS A C 1
ATOM 660 O O . HIS A 1 87 ? -22.346 12.743 2.412 1.00 80.69 87 HIS A O 1
ATOM 666 N N . LEU A 1 88 ? -21.087 14.416 1.622 1.00 82.31 88 LEU A N 1
ATOM 667 C CA . LEU A 1 88 ? -20.339 14.614 2.868 1.00 82.31 88 LEU A CA 1
ATOM 668 C C . LEU A 1 88 ? -21.235 15.106 4.012 1.00 82.31 88 LEU A C 1
ATOM 670 O O . LEU A 1 88 ? -21.066 14.677 5.150 1.00 82.31 88 LEU A O 1
ATOM 674 N N . LEU A 1 89 ? -22.218 15.964 3.721 1.00 84.44 89 LEU A N 1
ATOM 675 C CA . LEU A 1 89 ? -23.224 16.369 4.706 1.00 84.44 89 LEU A CA 1
ATOM 676 C C . LEU A 1 89 ? -24.102 15.190 5.147 1.00 84.44 89 LEU A C 1
ATOM 678 O O . LEU A 1 89 ? -24.439 15.107 6.326 1.00 84.44 89 LEU A O 1
ATOM 682 N N . GLY A 1 90 ? -24.437 14.277 4.230 1.00 86.88 90 GLY A N 1
ATOM 683 C CA . GLY A 1 90 ? -25.138 13.031 4.547 1.00 86.88 90 GLY A CA 1
ATOM 684 C C . GLY A 1 90 ? -24.333 12.144 5.496 1.00 86.88 90 GLY A C 1
ATOM 685 O O . GLY A 1 90 ? -24.829 11.784 6.561 1.00 86.88 90 GLY A O 1
ATOM 686 N N . ILE A 1 91 ? -23.061 11.893 5.168 1.00 86.06 91 ILE A N 1
ATOM 687 C CA . ILE A 1 91 ? -22.147 11.108 6.015 1.00 86.06 91 ILE A CA 1
ATOM 688 C C . ILE A 1 91 ? -22.007 11.742 7.405 1.00 86.06 91 ILE A C 1
ATOM 690 O O . ILE A 1 91 ? -22.071 11.046 8.416 1.00 86.06 91 ILE A O 1
ATOM 694 N N . LYS A 1 92 ? -21.866 13.073 7.480 1.00 84.94 92 LYS A N 1
ATOM 695 C CA . LYS A 1 92 ? -21.753 13.787 8.760 1.00 84.94 92 LYS A CA 1
ATOM 696 C C . LYS A 1 92 ? -22.987 13.585 9.645 1.00 84.94 92 LYS A C 1
ATOM 698 O O . LYS A 1 92 ? -22.832 13.399 10.847 1.00 84.94 92 LYS A O 1
ATOM 703 N N . LYS A 1 93 ? -24.190 13.615 9.062 1.00 87.62 93 LYS A N 1
ATOM 704 C CA . LYS A 1 93 ? -25.438 13.358 9.798 1.00 87.62 93 LYS A CA 1
ATOM 705 C C . LYS A 1 93 ? -25.495 11.921 10.315 1.00 87.62 93 LYS A C 1
ATOM 707 O O . LYS A 1 93 ? -25.725 11.722 11.501 1.00 87.62 93 LYS A O 1
ATOM 712 N N . GLN A 1 94 ? -25.175 10.947 9.463 1.00 85.69 94 GLN A N 1
ATOM 713 C CA . GLN A 1 94 ? -25.146 9.535 9.854 1.00 85.69 94 GLN A CA 1
ATOM 714 C C . GLN A 1 94 ? -24.189 9.281 11.025 1.00 85.69 94 GLN A C 1
ATOM 716 O O . GLN A 1 94 ? -24.567 8.623 11.987 1.00 85.69 94 GLN A O 1
ATOM 721 N N . LEU A 1 95 ? -22.983 9.855 10.985 1.00 82.69 95 LEU A N 1
ATOM 722 C CA . LEU A 1 95 ? -22.022 9.759 12.089 1.00 82.69 95 LEU A CA 1
ATOM 723 C C . LEU A 1 95 ? -22.570 10.361 13.388 1.00 82.69 95 LEU A C 1
ATOM 725 O O . LEU A 1 95 ? -22.432 9.747 14.441 1.00 82.69 95 LEU A O 1
ATOM 729 N N . SER A 1 96 ? -23.232 11.521 13.323 1.00 85.56 96 SER A N 1
ATOM 730 C CA . SER A 1 96 ? -23.822 12.135 14.519 1.00 85.56 96 SER A CA 1
ATOM 731 C C . SER A 1 96 ? -25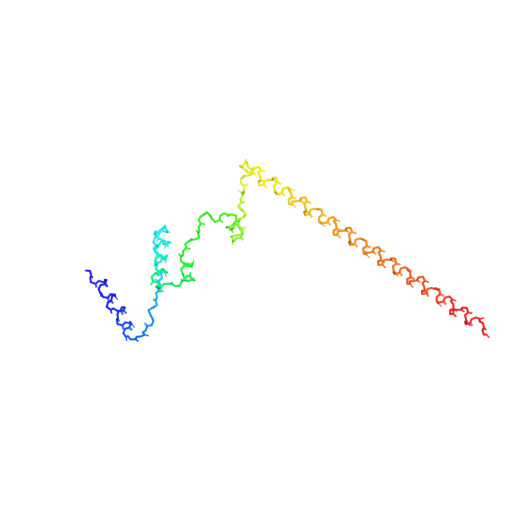.004 11.353 15.093 1.00 85.56 96 SER A C 1
ATOM 733 O O . SER A 1 96 ? -25.221 11.378 16.302 1.00 85.56 96 SER A O 1
ATOM 735 N N . ASP A 1 97 ? -25.767 10.661 14.249 1.00 84.50 97 ASP A N 1
ATOM 736 C CA . ASP A 1 97 ? -26.903 9.852 14.695 1.00 84.50 97 ASP A CA 1
ATOM 737 C C . ASP A 1 97 ? -26.430 8.539 15.334 1.00 84.50 97 ASP A C 1
ATOM 739 O O . ASP A 1 97 ? -26.988 8.106 16.342 1.00 84.50 97 ASP A O 1
ATOM 743 N N . ILE A 1 98 ? -25.353 7.947 14.805 1.00 83.75 98 ILE A N 1
ATOM 744 C CA . ILE A 1 98 ? -24.689 6.778 15.400 1.00 83.75 98 ILE A CA 1
ATOM 745 C C . ILE A 1 98 ? -24.128 7.124 16.783 1.00 83.75 98 ILE A C 1
ATOM 747 O O . ILE A 1 98 ? -24.364 6.381 17.731 1.00 83.75 98 ILE A O 1
ATOM 751 N N . ASP A 1 99 ? -23.449 8.264 16.910 1.00 83.81 99 ASP A N 1
ATOM 752 C CA . ASP A 1 99 ? -22.849 8.713 18.172 1.00 83.81 99 ASP A CA 1
ATOM 753 C C . ASP A 1 99 ? -23.915 8.950 19.259 1.00 83.81 99 ASP A C 1
ATOM 755 O O . ASP A 1 99 ? -23.808 8.474 20.390 1.00 83.81 99 ASP A O 1
ATOM 759 N N . LYS A 1 100 ? -25.036 9.591 18.896 1.00 82.69 100 LYS A N 1
ATOM 760 C CA . LYS A 1 100 ? -26.187 9.756 19.801 1.00 82.69 100 LYS A CA 1
ATOM 761 C C . LYS A 1 100 ? -26.795 8.424 20.225 1.00 82.69 100 LYS A C 1
ATOM 763 O O . LYS A 1 100 ? -27.148 8.268 21.392 1.00 82.69 100 LYS A O 1
ATOM 768 N N . LYS A 1 101 ? -26.922 7.476 19.292 1.00 80.75 101 LYS A N 1
ATOM 769 C CA . LYS A 1 101 ? -27.474 6.149 19.571 1.00 80.75 101 LYS A CA 1
ATOM 770 C C . LYS A 1 101 ? -26.583 5.379 20.546 1.00 80.75 101 LYS A C 1
ATOM 772 O O . LYS A 1 101 ? -27.083 4.909 21.565 1.00 80.75 101 LYS A O 1
ATOM 777 N N . GLN A 1 102 ? -25.275 5.341 20.299 1.00 80.31 102 GLN A N 1
ATOM 778 C CA . GLN A 1 102 ? -24.309 4.701 21.197 1.00 80.31 102 GLN A CA 1
ATOM 779 C C . GLN A 1 102 ? -24.354 5.310 22.598 1.00 80.31 102 GLN A C 1
ATOM 781 O O . GLN A 1 102 ? -24.435 4.580 23.583 1.00 80.31 102 GLN A O 1
ATOM 786 N N . ARG A 1 103 ? -24.421 6.642 22.688 1.00 75.19 103 ARG A N 1
ATOM 787 C CA . ARG A 1 103 ? -24.526 7.343 23.968 1.00 75.19 103 ARG A CA 1
ATOM 788 C C . ARG A 1 103 ? -25.820 7.022 24.719 1.00 75.19 103 ARG A C 1
ATOM 790 O O . ARG A 1 103 ? -25.790 6.856 25.931 1.00 75.19 103 ARG A O 1
ATOM 797 N N . SER A 1 104 ? -26.951 6.905 24.021 1.00 73.06 104 SER A N 1
ATOM 798 C CA . SER A 1 104 ? -28.220 6.507 24.649 1.00 73.06 104 SER A CA 1
ATOM 799 C C . SER A 1 104 ? -28.219 5.053 25.133 1.00 73.06 104 SER A C 1
ATOM 801 O O . SER A 1 104 ? -28.736 4.764 26.207 1.00 73.06 104 SER A O 1
ATOM 803 N N . GLU A 1 105 ? -27.589 4.146 24.382 1.00 83.12 105 GLU A N 1
ATOM 804 C CA . GLU A 1 105 ? -27.454 2.731 24.750 1.00 83.12 105 GLU A CA 1
ATOM 805 C C . GLU A 1 105 ? -26.481 2.521 25.918 1.00 83.12 105 GLU A C 1
ATOM 807 O O . GLU A 1 105 ? -26.615 1.566 26.681 1.00 83.12 105 GLU A O 1
ATOM 812 N N . GLU A 1 106 ? -25.474 3.380 26.050 1.00 79.69 106 GLU A N 1
ATOM 813 C CA . GLU A 1 106 ? -24.541 3.365 27.175 1.00 79.69 106 GLU A CA 1
ATOM 814 C C . GLU A 1 106 ? -25.204 3.883 28.456 1.00 79.69 106 GLU A C 1
ATOM 816 O O . GLU A 1 106 ? -25.107 3.235 29.495 1.00 79.69 106 GLU A O 1
ATOM 821 N N . LEU A 1 107 ? -25.963 4.979 28.368 1.00 79.56 107 LEU A N 1
ATOM 822 C CA . LEU A 1 107 ? -26.735 5.503 29.498 1.00 79.56 107 LEU A CA 1
ATOM 823 C C . LEU A 1 107 ? -27.784 4.495 29.993 1.00 79.56 107 LEU A C 1
ATOM 825 O O . LEU A 1 107 ? -27.883 4.266 31.194 1.00 79.56 107 LEU A O 1
ATOM 829 N N . ALA A 1 108 ? -28.506 3.829 29.086 1.00 84.62 108 ALA A N 1
ATOM 830 C CA . ALA A 1 108 ? -29.478 2.799 29.461 1.00 84.62 108 ALA A CA 1
ATOM 831 C C . ALA A 1 108 ? -28.821 1.611 30.189 1.00 84.62 108 ALA A C 1
ATOM 833 O O . ALA A 1 108 ? -29.361 1.111 31.175 1.00 84.62 108 ALA A O 1
ATOM 834 N N . ARG A 1 109 ? -27.625 1.191 29.751 1.00 84.38 109 ARG A N 1
ATOM 835 C CA . ARG A 1 109 ? -26.853 0.141 30.435 1.00 84.38 109 ARG A CA 1
ATOM 836 C C . ARG A 1 109 ? -26.423 0.562 31.837 1.00 84.38 109 ARG A C 1
ATOM 838 O O . ARG A 1 109 ? -26.577 -0.219 32.770 1.00 84.38 109 ARG A O 1
ATOM 845 N N . GLN A 1 110 ? -25.951 1.797 31.997 1.00 81.88 110 GLN A N 1
ATOM 846 C CA . GLN A 1 110 ? -25.572 2.332 33.308 1.00 81.88 110 GLN A CA 1
ATOM 847 C C . GLN A 1 110 ? -26.770 2.404 34.265 1.00 81.88 110 GLN A C 1
ATOM 849 O O . GLN A 1 110 ? -26.650 2.043 35.433 1.00 81.88 110 GLN A O 1
ATOM 854 N N . GLU A 1 111 ? -27.945 2.813 33.784 1.00 84.38 111 GLU A N 1
ATOM 855 C CA . GLU A 1 111 ? -29.162 2.849 34.602 1.00 84.38 111 GLU A CA 1
ATOM 856 C C . GLU A 1 111 ? -29.618 1.453 35.048 1.00 84.38 111 GLU A C 1
ATOM 858 O O . GLU A 1 111 ? -30.055 1.280 36.188 1.00 84.38 111 GLU A O 1
ATOM 863 N N . GLU A 1 112 ? -29.507 0.443 34.181 1.00 86.38 112 GLU A N 1
ATOM 864 C CA . GLU A 1 112 ? -29.799 -0.947 34.542 1.00 86.38 112 GLU A CA 1
ATOM 865 C C . GLU A 1 112 ? -28.815 -1.500 35.578 1.00 86.38 112 GLU A C 1
ATOM 867 O O . GLU A 1 112 ? -29.225 -2.215 36.495 1.00 86.38 112 GLU A O 1
ATOM 872 N N . GLU A 1 113 ? -27.530 -1.170 35.458 1.00 86.88 113 GLU A N 1
ATOM 873 C CA . GLU A 1 113 ? -26.505 -1.554 36.433 1.00 86.88 113 GLU A CA 1
ATOM 874 C C . GLU A 1 113 ? -26.763 -0.912 37.800 1.00 86.88 113 GLU A C 1
ATOM 876 O O . GLU A 1 113 ? -26.749 -1.611 38.814 1.00 86.88 113 GLU A O 1
ATOM 881 N N . ILE A 1 114 ? -27.095 0.382 37.832 1.00 88.88 114 ILE A N 1
ATOM 882 C CA . ILE A 1 114 ? -27.449 1.094 39.069 1.00 88.88 114 ILE A CA 1
ATOM 883 C C . ILE A 1 114 ? -28.691 0.472 39.718 1.00 88.88 114 ILE A C 1
ATOM 885 O O . ILE A 1 114 ? -28.707 0.257 40.929 1.00 88.88 114 ILE A O 1
ATOM 889 N N . LYS A 1 115 ? -29.724 0.132 38.934 1.00 89.94 115 LYS A N 1
ATOM 890 C CA . LYS A 1 115 ? -30.926 -0.539 39.458 1.00 89.94 115 LYS A CA 1
ATOM 891 C C . LYS A 1 115 ? -30.603 -1.896 40.073 1.00 89.94 115 LYS A C 1
ATOM 893 O O . LYS A 1 115 ? -31.019 -2.156 41.196 1.00 89.94 115 LYS A O 1
ATOM 898 N N . LYS A 1 116 ? -29.817 -2.730 39.386 1.00 89.12 116 LYS A N 1
ATOM 899 C CA . LYS A 1 116 ? -29.398 -4.043 39.903 1.00 89.12 116 LYS A CA 1
ATOM 900 C C . LYS A 1 116 ? -28.575 -3.920 41.182 1.00 89.12 116 LYS A C 1
ATOM 902 O O . LYS A 1 116 ? -28.753 -4.726 42.093 1.00 89.12 116 LYS A O 1
ATOM 907 N N . GLN A 1 117 ? -27.701 -2.918 41.260 1.00 83.12 117 GLN A N 1
ATOM 908 C CA . GLN A 1 117 ? -26.908 -2.656 42.457 1.00 83.12 117 GLN A CA 1
ATOM 909 C C . GLN A 1 117 ? -27.796 -2.236 43.634 1.00 83.12 117 GLN A C 1
ATOM 911 O O . GLN A 1 117 ? -27.662 -2.787 44.723 1.00 83.12 117 GLN A O 1
ATOM 916 N N . ASN A 1 118 ? -28.754 -1.337 43.399 1.00 88.75 118 ASN A N 1
ATOM 917 C CA . ASN A 1 118 ? -29.709 -0.914 44.421 1.00 88.75 118 ASN A CA 1
ATOM 918 C C . ASN A 1 118 ? -30.575 -2.087 44.912 1.00 88.75 118 ASN A C 1
ATOM 920 O O . ASN A 1 118 ? -30.717 -2.271 46.118 1.00 88.75 118 ASN A O 1
ATOM 924 N N . GLU A 1 119 ? -31.088 -2.925 44.005 1.00 89.75 119 GLU A N 1
ATOM 925 C CA . GLU A 1 119 ? -31.854 -4.131 44.361 1.00 89.75 119 GLU A CA 1
ATOM 926 C C . GLU A 1 119 ? -31.018 -5.139 45.168 1.00 89.75 119 GLU A C 1
ATOM 928 O O . GLU A 1 119 ? -31.526 -5.801 46.077 1.00 89.75 119 GLU A O 1
ATOM 933 N N . PHE A 1 120 ? -29.732 -5.284 44.841 1.00 85.69 120 PHE A N 1
ATOM 934 C CA . PHE A 1 120 ? -28.812 -6.138 45.589 1.00 85.69 120 PHE A CA 1
ATOM 935 C C . PHE A 1 120 ? -28.556 -5.595 47.001 1.00 85.69 120 PHE A C 1
ATOM 937 O O . PHE A 1 120 ? -28.601 -6.353 47.974 1.00 85.69 120 PHE A O 1
ATOM 944 N N . ASP A 1 121 ? -28.338 -4.286 47.124 1.00 88.19 121 ASP A N 1
ATOM 945 C CA . ASP A 1 121 ? -28.105 -3.620 48.403 1.00 88.19 121 ASP A CA 1
ATOM 946 C C . ASP A 1 121 ? -29.350 -3.650 49.305 1.00 88.19 121 ASP A C 1
ATOM 948 O O . ASP A 1 121 ? -29.217 -3.842 50.515 1.00 88.19 121 ASP A O 1
ATOM 952 N N . GLU A 1 122 ? -30.559 -3.528 48.748 1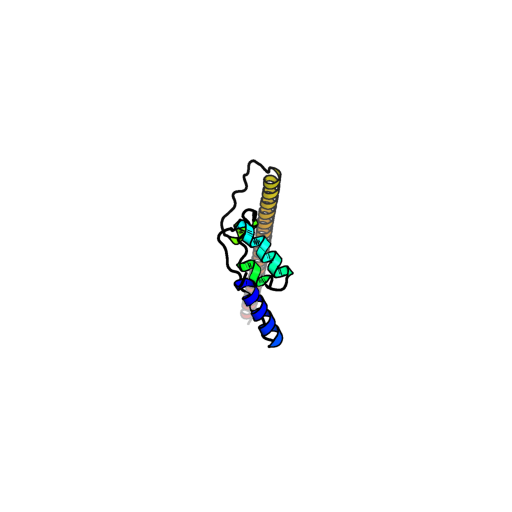.00 87.69 122 GLU A N 1
ATOM 953 C CA . GLU A 1 122 ? -31.821 -3.689 49.487 1.00 87.69 122 GLU A CA 1
ATOM 954 C C . GLU A 1 122 ? -31.971 -5.107 50.049 1.00 87.69 122 GLU A C 1
ATOM 956 O O . GLU A 1 122 ? -32.151 -5.273 51.258 1.00 87.69 122 GLU A O 1
ATOM 961 N N . LYS A 1 123 ? -31.776 -6.141 49.219 1.00 87.12 123 LYS A N 1
ATOM 962 C CA . LYS A 1 123 ? -31.828 -7.547 49.664 1.00 87.12 123 LYS A CA 1
ATOM 963 C C . LYS A 1 123 ? -30.796 -7.860 50.744 1.00 87.12 123 LYS A C 1
ATOM 965 O O . LYS A 1 123 ? -31.065 -8.642 51.656 1.00 87.12 123 LYS A O 1
ATOM 970 N N . LYS A 1 124 ? -29.610 -7.253 50.659 1.00 87.88 124 LYS A N 1
ATOM 971 C CA . LYS A 1 124 ? -28.562 -7.401 51.674 1.00 87.88 124 LYS A CA 1
ATOM 972 C C . LYS A 1 124 ? -28.993 -6.807 53.018 1.00 87.88 124 LYS A C 1
ATOM 974 O O . LYS A 1 124 ? -28.820 -7.468 54.040 1.00 87.88 124 LYS A O 1
ATOM 979 N N . ARG A 1 125 ? -29.596 -5.611 53.018 1.00 83.88 125 ARG A N 1
ATOM 980 C CA . ARG A 1 125 ? -30.135 -4.977 54.237 1.00 83.88 125 ARG A CA 1
ATOM 981 C C . ARG A 1 125 ? -31.264 -5.801 54.850 1.00 83.88 125 ARG A C 1
ATOM 983 O O . ARG A 1 125 ? -31.296 -5.978 56.063 1.00 83.88 125 ARG A O 1
ATOM 990 N N . GLU A 1 126 ? -32.163 -6.341 54.032 1.00 86.06 126 GLU A N 1
ATOM 991 C CA . GLU A 1 126 ? -33.247 -7.209 54.507 1.00 86.06 126 GLU A CA 1
ATOM 992 C C . GLU A 1 126 ? -32.715 -8.485 55.173 1.00 86.06 126 GLU A C 1
ATOM 994 O O . GLU A 1 126 ? -33.171 -8.854 56.258 1.00 86.06 126 GLU A O 1
ATOM 999 N N . ALA A 1 127 ? -31.716 -9.133 54.566 1.00 82.19 127 ALA A N 1
ATOM 1000 C CA . ALA A 1 127 ? -31.078 -10.321 55.129 1.00 82.19 127 ALA A CA 1
ATOM 1001 C C . ALA A 1 127 ? -30.367 -10.027 56.463 1.00 82.19 127 ALA A C 1
ATOM 1003 O O . ALA A 1 127 ? -30.438 -10.831 57.394 1.00 82.19 127 ALA A O 1
ATOM 1004 N N . GLU A 1 128 ? -29.718 -8.867 56.573 1.00 83.88 128 GLU A N 1
ATOM 1005 C CA . GLU A 1 128 ? -29.034 -8.419 57.788 1.00 83.88 128 GLU A CA 1
ATOM 1006 C C . GLU A 1 128 ? -30.019 -8.128 58.933 1.00 83.88 128 GLU A C 1
ATOM 1008 O O . GLU A 1 128 ? -29.823 -8.592 60.058 1.00 83.88 128 GLU A O 1
ATOM 1013 N N . ILE A 1 129 ? -31.143 -7.464 58.638 1.00 84.19 129 ILE A N 1
ATOM 1014 C CA . ILE A 1 129 ? -32.231 -7.233 59.604 1.00 84.19 129 ILE A CA 1
ATOM 1015 C C . ILE A 1 129 ? -32.826 -8.564 60.093 1.00 84.19 129 ILE A C 1
ATOM 1017 O O . ILE A 1 129 ? -33.144 -8.714 61.277 1.00 84.19 129 ILE A O 1
ATOM 1021 N N . LEU A 1 130 ? -32.975 -9.544 59.199 1.00 82.56 130 LEU A N 1
ATOM 1022 C CA . LEU A 1 130 ? -33.522 -10.861 59.526 1.00 82.56 130 LEU A CA 1
ATOM 1023 C C . LEU A 1 130 ? -32.569 -11.667 60.423 1.00 82.56 130 LEU A C 1
ATOM 1025 O O . LEU A 1 130 ? -33.025 -12.318 61.365 1.00 82.56 130 LEU A O 1
ATOM 1029 N N . LEU A 1 131 ? -31.258 -11.574 60.184 1.00 79.19 131 LEU A N 1
ATOM 1030 C CA . LEU A 1 131 ? -30.220 -12.136 61.054 1.00 79.19 131 LEU A CA 1
ATOM 1031 C C . LEU A 1 131 ? -30.251 -11.509 62.453 1.00 79.19 131 LEU A C 1
ATOM 1033 O O . LEU A 1 131 ? -30.356 -12.244 63.433 1.00 79.19 131 LEU A O 1
ATOM 1037 N N . MET A 1 132 ? -30.293 -10.176 62.556 1.00 74.00 132 MET A N 1
ATOM 1038 C CA . MET A 1 132 ? -30.384 -9.491 63.853 1.00 74.00 132 MET A CA 1
ATOM 1039 C C . MET A 1 132 ? -31.645 -9.877 64.638 1.00 74.00 132 MET A C 1
ATOM 1041 O O . MET A 1 132 ? -31.581 -10.101 65.845 1.00 74.00 132 MET A O 1
ATOM 1045 N N . ARG A 1 133 ? -32.799 -10.021 63.971 1.00 71.88 133 ARG A N 1
ATOM 1046 C CA . ARG A 1 133 ? -34.034 -10.501 64.620 1.00 71.88 133 ARG A CA 1
ATOM 1047 C C . ARG A 1 133 ? -33.923 -11.928 65.153 1.00 71.88 133 ARG A C 1
ATOM 1049 O O . ARG A 1 133 ? -34.576 -12.251 66.141 1.00 71.88 133 ARG A O 1
ATOM 1056 N N . LYS A 1 134 ? -33.138 -12.784 64.499 1.00 71.69 134 LYS A N 1
ATOM 1057 C CA . LYS A 1 134 ? -32.959 -14.185 64.893 1.00 71.69 134 LYS A CA 1
ATOM 1058 C C . LYS A 1 134 ? -32.053 -14.326 66.119 1.00 71.69 134 LYS A C 1
ATOM 1060 O O . LYS A 1 134 ? -32.285 -15.220 66.930 1.00 71.69 134 LYS A O 1
ATOM 1065 N N . ASP A 1 135 ? -31.091 -13.421 66.279 1.00 66.56 135 ASP A N 1
ATOM 1066 C CA . ASP A 1 135 ? -30.186 -13.384 67.433 1.00 66.56 135 ASP A CA 1
ATOM 1067 C C . ASP A 1 135 ? -30.839 -12.785 68.694 1.00 66.56 135 ASP A C 1
ATOM 1069 O O . ASP A 1 135 ? -30.466 -13.147 69.804 1.00 66.56 135 ASP A O 1
ATOM 1073 N N . LEU A 1 136 ? -31.874 -11.951 68.543 1.00 59.09 136 LEU A N 1
ATOM 1074 C CA . LEU A 1 136 ? -32.677 -11.384 69.643 1.00 59.09 136 LEU A CA 1
ATOM 1075 C C . LEU A 1 136 ? -33.761 -12.334 70.203 1.00 59.09 136 LEU A C 1
ATOM 1077 O O . LEU A 1 136 ? -34.484 -11.962 71.123 1.00 59.09 136 LEU A O 1
ATOM 1081 N N . SER A 1 137 ? -33.906 -13.539 69.640 1.00 56.25 137 SER A N 1
ATOM 1082 C CA . SER A 1 137 ? -34.938 -14.533 69.996 1.00 56.25 137 SER A CA 1
ATOM 1083 C C . SER A 1 137 ? -34.398 -15.740 70.793 1.00 56.25 137 SER A C 1
ATOM 1085 O O . SER A 1 137 ? -35.101 -16.747 70.921 1.00 56.25 137 SER A O 1
ATOM 1087 N N . LYS A 1 138 ? -33.165 -15.677 71.302 1.00 48.88 138 LYS A N 1
ATOM 1088 C CA . LYS A 1 138 ? -32.577 -16.662 72.227 1.00 48.88 138 LYS A CA 1
ATOM 1089 C C . LYS A 1 138 ? -32.350 -16.030 73.590 1.00 48.88 138 LYS A C 1
ATOM 1091 O O . LYS A 1 138 ? -32.498 -16.775 74.580 1.00 48.88 138 LYS A O 1
#

pLDDT: mean 78.95, std 10.42, range [48.88, 90.38]

Foldseek 3Di:
DVPVVVVVVVVVVCVVVVHDDQDDDDQDPDLVVLLVVLVVCVVVVNDPPVRSVVRRDDDPPPDCVCCVVVVNGDPPPPVPCPPVVVVVVVVVVVVVVVVVVVVVVVVVVVVVVVVVVVVVVVVVVVVVVVVVVVVVPD